Protein AF-U7UFV2-F1 (afdb_monomer_lite)

Secondary structure (DSSP, 8-state):
-PPPP-EE-TT--EESSHHHHHHHHHHHHHHHHHHHHHHHHS-HHHHHHHHGGGT---TTHHHHHHHHHHHHHHH-HHHHHHHHHGGGSS---

pLDDT: mean 77.2, std 14.87, range [37.72, 93.69]

Structure (mmCIF, N/CA/C/O backbone):
data_AF-U7UFV2-F1
#
_entry.id   AF-U7UFV2-F1
#
loop_
_atom_site.group_PDB
_atom_site.id
_atom_site.type_symbol
_atom_site.label_atom_id
_atom_site.label_alt_id
_atom_site.label_comp_id
_atom_site.label_asym_id
_atom_site.label_entity_id
_atom_site.label_seq_id
_atom_site.pdbx_PDB_ins_code
_atom_site.Cartn_x
_atom_site.Cartn_y
_atom_site.Cartn_z
_atom_site.occupancy
_atom_site.B_iso_or_equiv
_atom_site.auth_seq_id
_atom_site.auth_comp_id
_atom_site.auth_asym_id
_atom_site.auth_atom_id
_atom_site.pdbx_PDB_model_num
ATOM 1 N N . MET A 1 1 ? -35.183 6.273 22.342 1.00 45.81 1 MET A N 1
ATOM 2 C CA . MET A 1 1 ? -34.069 6.306 21.367 1.00 45.81 1 MET A CA 1
ATOM 3 C C . MET A 1 1 ? -32.917 5.498 21.941 1.00 45.81 1 MET A C 1
ATOM 5 O O . MET A 1 1 ? -32.563 5.746 23.086 1.00 45.81 1 MET A O 1
ATOM 9 N N . LYS A 1 2 ? -32.376 4.517 21.209 1.00 60.50 2 LYS A N 1
ATOM 10 C CA . LYS A 1 2 ? -31.127 3.850 21.611 1.00 60.50 2 LYS A CA 1
ATOM 11 C C . LYS A 1 2 ? -29.957 4.730 21.160 1.00 60.50 2 LYS A C 1
ATOM 13 O O . LYS A 1 2 ? -29.981 5.210 20.031 1.00 60.50 2 LYS A O 1
ATOM 18 N N . LYS A 1 3 ? -28.976 4.976 22.034 1.00 68.44 3 LYS A N 1
ATOM 19 C CA . LYS A 1 3 ? -27.686 5.538 21.614 1.00 68.44 3 LYS A CA 1
ATOM 20 C C . LYS A 1 3 ? -26.999 4.485 20.742 1.00 68.44 3 LYS A C 1
ATOM 22 O O . LYS A 1 3 ? -26.870 3.348 21.183 1.00 68.44 3 LYS A O 1
ATOM 27 N N . ILE A 1 4 ? -26.630 4.854 19.520 1.00 70.94 4 ILE A N 1
ATOM 28 C CA . ILE A 1 4 ? -25.728 4.055 18.688 1.00 70.94 4 ILE A CA 1
ATOM 29 C C . ILE A 1 4 ? -24.324 4.528 19.053 1.00 70.94 4 ILE A C 1
ATOM 31 O O . ILE A 1 4 ? -24.019 5.712 18.908 1.00 70.94 4 ILE A O 1
ATOM 35 N N . GLU A 1 5 ? -23.512 3.636 19.608 1.00 78.19 5 GLU A N 1
ATOM 36 C CA . GLU A 1 5 ? -22.087 3.893 19.799 1.00 78.19 5 GLU A CA 1
ATOM 37 C C . GLU A 1 5 ? -21.384 3.672 18.457 1.00 78.19 5 GLU A C 1
ATOM 39 O O . GLU A 1 5 ? -21.679 2.711 17.751 1.00 78.19 5 GLU A O 1
ATOM 44 N N . CYS A 1 6 ? -20.516 4.607 18.072 1.00 84.56 6 CYS A N 1
ATOM 45 C CA . CYS A 1 6 ? -19.723 4.514 16.852 1.00 84.56 6 CYS A CA 1
ATOM 46 C C . CYS A 1 6 ? -18.242 4.633 17.202 1.00 84.56 6 CYS A C 1
ATOM 48 O O . CYS A 1 6 ? -17.848 5.441 18.047 1.00 84.56 6 CYS A O 1
ATOM 50 N N . PHE A 1 7 ? -17.431 3.820 16.538 1.00 89.12 7 PHE A N 1
ATOM 51 C CA . PHE A 1 7 ? -15.985 3.798 16.681 1.00 89.12 7 PHE A CA 1
ATOM 52 C C . PHE A 1 7 ? -15.371 4.470 15.463 1.00 89.12 7 PHE A C 1
ATOM 54 O O . PHE A 1 7 ? -15.755 4.188 14.330 1.00 89.12 7 PHE A O 1
ATOM 61 N N . LYS A 1 8 ? -14.445 5.396 15.702 1.00 91.50 8 LYS A N 1
ATOM 62 C CA . LYS A 1 8 ? -13.831 6.219 14.663 1.00 91.50 8 LYS A CA 1
ATOM 63 C C . LYS A 1 8 ? -12.389 5.769 14.445 1.00 91.50 8 LYS A C 1
ATOM 65 O O . LYS A 1 8 ? -11.605 5.792 15.391 1.00 91.50 8 LYS A O 1
ATOM 70 N N . ALA A 1 9 ? -12.057 5.395 13.215 1.00 91.12 9 ALA A N 1
ATOM 71 C CA . ALA A 1 9 ? -10.682 5.190 12.773 1.00 91.12 9 ALA A CA 1
ATOM 72 C C . ALA A 1 9 ? -9.920 6.528 12.686 1.00 91.12 9 ALA A C 1
ATOM 74 O O . ALA A 1 9 ? -10.507 7.613 12.690 1.00 91.12 9 ALA A O 1
ATOM 75 N N . SER A 1 10 ? -8.601 6.459 12.587 1.00 90.31 10 SER A N 1
ATOM 76 C CA . SER A 1 10 ? -7.655 7.572 12.499 1.00 90.31 10 SER A CA 1
ATOM 77 C C . SER A 1 10 ? -7.932 8.515 11.325 1.00 90.31 10 SER A C 1
ATOM 79 O O . SER A 1 10 ? -7.798 9.728 11.476 1.00 90.31 10 SER A O 1
ATOM 81 N N . ASP A 1 11 ? -8.390 7.985 10.187 1.00 90.94 11 ASP A N 1
ATOM 82 C CA . ASP A 1 11 ? -8.826 8.774 9.021 1.00 90.94 11 ASP A CA 1
ATOM 83 C C . ASP A 1 11 ? -10.251 9.329 9.137 1.00 90.94 11 ASP A C 1
ATOM 85 O O . ASP A 1 11 ? -10.698 10.123 8.312 1.00 90.94 11 ASP A O 1
ATOM 89 N N . GLY A 1 12 ? -10.963 8.943 10.189 1.00 91.31 12 GLY A N 1
ATOM 90 C CA . GLY A 1 12 ? -12.316 9.373 10.471 1.00 91.31 12 GLY A CA 1
ATOM 91 C C . GLY A 1 12 ? -13.427 8.483 9.938 1.00 91.31 12 GLY A C 1
ATOM 92 O O . GLY A 1 12 ? -14.591 8.829 10.150 1.00 91.31 12 GLY A O 1
ATOM 93 N N . THR A 1 13 ? -13.098 7.337 9.343 1.00 92.19 13 THR A N 1
ATOM 94 C CA . THR A 1 13 ? -14.073 6.293 9.000 1.00 92.19 13 THR A CA 1
ATOM 95 C C . THR A 1 13 ? -14.782 5.791 10.261 1.00 92.19 13 THR A C 1
ATOM 97 O O . THR A 1 13 ? -14.151 5.607 11.304 1.00 92.19 13 THR A O 1
ATOM 100 N N . LEU A 1 14 ? -16.103 5.601 10.188 1.00 93.69 14 LEU A N 1
ATOM 101 C CA . LEU A 1 14 ? -16.940 5.203 11.324 1.00 93.69 14 LEU A CA 1
ATOM 102 C C . LEU A 1 14 ? -17.396 3.747 11.205 1.00 93.69 14 LEU A C 1
ATOM 104 O O . LEU A 1 14 ? -17.813 3.310 10.135 1.00 93.69 14 LEU A O 1
ATOM 108 N N . PHE A 1 15 ? -17.384 3.038 12.332 1.00 92.69 15 PHE A N 1
ATOM 109 C CA . PHE A 1 15 ? -17.766 1.634 12.458 1.00 92.69 15 PHE A CA 1
ATOM 110 C C . PHE A 1 15 ? -18.743 1.436 13.618 1.00 92.69 15 PHE A C 1
ATOM 112 O O . PHE A 1 15 ? -18.682 2.141 14.626 1.00 92.69 15 PHE A O 1
ATOM 119 N N . GLU A 1 16 ? -19.631 0.450 13.496 1.00 92.44 16 GLU A N 1
ATOM 120 C CA . GLU A 1 16 ? -20.579 0.084 14.559 1.00 92.44 16 GLU A CA 1
ATOM 121 C C . GLU A 1 16 ? -19.939 -0.798 15.643 1.00 92.44 16 GLU A C 1
ATOM 123 O O . GLU A 1 16 ? -20.438 -0.860 16.765 1.00 92.44 16 GLU A O 1
ATOM 128 N N . ARG A 1 17 ? -18.824 -1.469 15.325 1.00 89.88 17 ARG A N 1
ATOM 129 C CA . ARG A 1 17 ? -18.079 -2.336 16.246 1.00 89.88 17 ARG A CA 1
ATOM 130 C C . ARG A 1 17 ? -16.631 -1.887 16.367 1.00 89.88 17 ARG A C 1
ATOM 132 O O . ARG A 1 17 ? -16.019 -1.473 15.381 1.00 89.88 17 ARG A O 1
ATOM 139 N N . PHE A 1 18 ? -16.081 -2.002 17.571 1.00 89.00 18 PHE A N 1
ATOM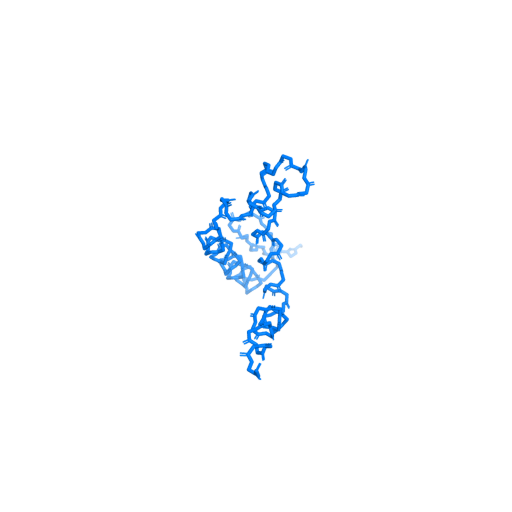 140 C CA . PHE A 1 18 ? -14.689 -1.654 17.838 1.00 89.00 18 PHE A CA 1
ATOM 141 C C . PHE A 1 18 ? -13.733 -2.575 17.075 1.00 89.00 18 PHE A C 1
ATOM 143 O O . PHE A 1 18 ? -12.754 -2.108 16.501 1.00 89.00 18 PHE A O 1
ATOM 150 N N . GLU A 1 19 ? -14.054 -3.867 17.009 1.00 90.00 19 GLU A N 1
ATOM 151 C CA . GLU A 1 19 ? -13.243 -4.877 16.330 1.00 90.00 19 GLU A CA 1
ATOM 152 C C . GLU A 1 19 ? -13.110 -4.589 14.828 1.00 90.00 19 GLU A C 1
ATOM 154 O O . GLU A 1 19 ? -12.054 -4.826 14.244 1.00 90.00 19 GLU A O 1
ATOM 159 N N . ASP A 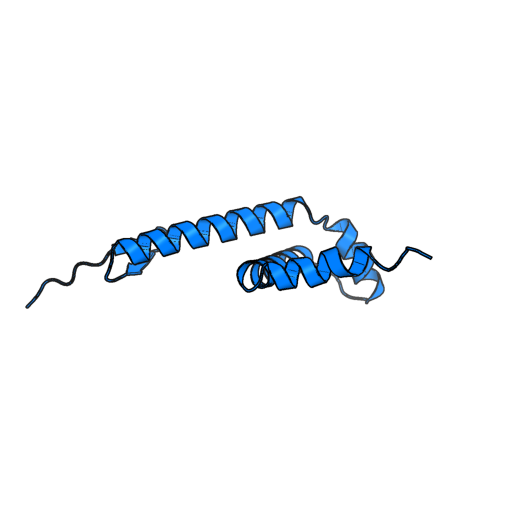1 20 ? -14.152 -4.023 14.208 1.00 89.31 20 ASP A N 1
ATOM 160 C CA . ASP A 1 20 ? -14.115 -3.630 12.796 1.00 89.31 20 ASP A CA 1
ATOM 161 C C . ASP A 1 20 ? -13.201 -2.417 12.582 1.00 89.31 20 ASP A C 1
ATOM 163 O O . ASP A 1 20 ? -12.388 -2.420 11.657 1.00 89.31 20 ASP A O 1
ATOM 167 N N . ALA A 1 21 ? -13.280 -1.414 13.465 1.00 89.94 21 ALA A N 1
ATOM 168 C CA . ALA A 1 21 ? -12.385 -0.258 13.430 1.00 89.94 21 ALA A CA 1
ATOM 169 C C . ALA A 1 21 ? -10.920 -0.671 13.655 1.00 89.94 21 ALA A C 1
ATOM 171 O O . ALA A 1 21 ? -10.030 -0.198 12.951 1.00 89.94 21 ALA A O 1
ATOM 172 N N . GLN A 1 22 ? -10.666 -1.589 14.592 1.00 89.94 22 GLN A N 1
ATOM 173 C CA . GLN A 1 22 ? -9.326 -2.113 14.847 1.00 89.94 22 GLN A CA 1
ATOM 174 C C . GLN A 1 22 ? -8.790 -2.910 13.648 1.00 89.94 22 GLN A C 1
ATOM 176 O O . GLN A 1 22 ? -7.667 -2.672 13.207 1.00 89.94 22 GLN A O 1
ATOM 181 N N . SER A 1 23 ? -9.590 -3.818 13.079 1.00 87.75 23 SER A N 1
ATOM 182 C CA . SER A 1 23 ? -9.181 -4.600 11.904 1.00 87.75 23 SER A CA 1
ATOM 183 C C . SER A 1 23 ? -8.904 -3.710 10.689 1.00 87.75 23 SER A C 1
ATOM 185 O O . SER A 1 23 ? -7.997 -3.993 9.904 1.00 87.75 23 SER A O 1
ATOM 187 N N . TYR A 1 24 ? -9.660 -2.621 10.533 1.00 89.31 24 TYR A N 1
ATOM 188 C CA . TYR A 1 24 ? -9.428 -1.626 9.492 1.00 89.31 24 TYR A CA 1
ATOM 189 C C . TYR A 1 24 ? -8.066 -0.929 9.642 1.00 89.31 24 TYR A C 1
ATOM 191 O O . TYR A 1 24 ? -7.313 -0.857 8.671 1.00 89.31 24 TYR A O 1
ATOM 199 N N . GLU A 1 25 ? -7.715 -0.482 10.850 1.00 90.62 25 GLU A N 1
ATOM 200 C CA . GLU A 1 25 ? -6.408 0.134 11.135 1.00 90.62 25 GLU A CA 1
ATOM 201 C C . GLU A 1 25 ? -5.242 -0.822 10.873 1.00 90.62 25 GLU A C 1
ATOM 203 O O . GLU A 1 25 ? -4.243 -0.449 10.259 1.00 90.62 25 GLU A O 1
ATOM 208 N N . GLU A 1 26 ? -5.375 -2.079 11.297 1.00 86.50 26 GLU A N 1
ATOM 209 C CA . GLU A 1 26 ? -4.351 -3.100 11.071 1.00 86.50 26 GLU A CA 1
ATOM 210 C C . GLU A 1 26 ? -4.128 -3.353 9.575 1.00 86.50 26 GLU A C 1
ATOM 212 O O . GLU A 1 26 ? -2.982 -3.408 9.122 1.00 86.50 26 GLU A O 1
ATOM 217 N N . LYS A 1 27 ? -5.207 -3.438 8.785 1.00 86.00 27 LYS A N 1
ATOM 218 C CA . LYS A 1 27 ? -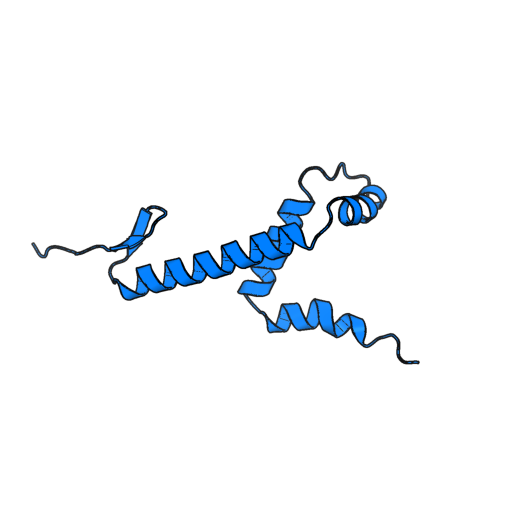5.120 -3.578 7.323 1.00 86.00 27 LYS A CA 1
ATOM 219 C C . LYS A 1 27 ? -4.462 -2.368 6.672 1.00 86.00 27 LYS A C 1
ATOM 221 O O . LYS A 1 27 ? -3.561 -2.548 5.857 1.00 86.00 27 LYS A O 1
ATOM 226 N N . ARG A 1 28 ? -4.868 -1.155 7.057 1.00 89.62 28 ARG A N 1
ATOM 227 C CA . ARG A 1 28 ? -4.272 0.081 6.536 1.00 89.62 28 ARG A CA 1
ATOM 228 C C . ARG A 1 28 ? -2.786 0.169 6.837 1.00 89.62 28 ARG A C 1
ATOM 230 O O . ARG A 1 28 ? -2.015 0.515 5.953 1.00 89.62 28 ARG A O 1
ATOM 237 N N . LYS A 1 29 ? -2.368 -0.208 8.045 1.00 88.25 29 LYS A N 1
ATOM 238 C CA . LYS A 1 29 ? -0.950 -0.236 8.404 1.00 88.25 29 LYS A CA 1
ATOM 239 C C . LYS A 1 29 ? -0.151 -1.184 7.507 1.00 88.25 29 LYS A C 1
ATOM 241 O O . LYS A 1 29 ? 0.915 -0.809 7.037 1.00 88.25 29 LYS A O 1
ATOM 246 N N . ILE A 1 30 ? -0.665 -2.389 7.255 1.00 86.88 30 ILE A N 1
ATOM 247 C CA . ILE A 1 30 ? -0.012 -3.360 6.361 1.00 86.88 30 ILE A CA 1
ATOM 248 C C . ILE A 1 30 ? 0.090 -2.805 4.933 1.00 86.88 30 ILE A C 1
ATOM 250 O O . ILE A 1 30 ? 1.132 -2.940 4.295 1.00 86.88 30 ILE A O 1
ATOM 254 N N . GLU A 1 31 ? -0.975 -2.177 4.436 1.00 89.12 31 GLU A N 1
ATOM 255 C CA . GLU A 1 31 ? -1.004 -1.543 3.116 1.00 89.12 31 GLU A CA 1
ATOM 256 C C . GLU A 1 31 ? 0.002 -0.386 3.008 1.00 89.12 31 GLU A C 1
ATOM 258 O O . GLU A 1 31 ? 0.765 -0.324 2.041 1.00 89.12 31 GLU A O 1
ATOM 263 N N . ASP A 1 32 ? 0.062 0.484 4.016 1.00 90.62 32 ASP A N 1
ATOM 264 C CA . ASP A 1 32 ? 0.994 1.612 4.075 1.00 90.62 32 ASP A CA 1
ATOM 265 C C . ASP A 1 32 ? 2.456 1.129 4.162 1.00 90.62 32 ASP A C 1
ATOM 267 O O . ASP A 1 32 ? 3.312 1.603 3.406 1.00 90.62 32 ASP A O 1
ATOM 271 N N . ASP A 1 33 ? 2.742 0.130 5.006 1.00 90.31 33 ASP A N 1
ATOM 272 C CA . ASP A 1 33 ? 4.070 -0.489 5.130 1.00 90.31 33 ASP A CA 1
ATOM 273 C C . ASP A 1 33 ? 4.508 -1.145 3.804 1.00 90.31 33 ASP A C 1
ATOM 275 O O . ASP A 1 33 ? 5.670 -1.035 3.385 1.00 90.31 33 ASP A O 1
ATOM 279 N N . LEU A 1 34 ? 3.575 -1.799 3.102 1.00 89.00 34 LEU A N 1
ATOM 280 C CA . LEU A 1 34 ? 3.828 -2.418 1.803 1.00 89.00 34 LEU A CA 1
ATOM 281 C C . LEU A 1 34 ? 4.115 -1.371 0.725 1.00 89.00 34 LEU A C 1
ATOM 283 O O . LEU A 1 34 ? 5.121 -1.490 0.019 1.00 89.00 34 LEU A O 1
ATOM 287 N N . ARG A 1 35 ? 3.281 -0.328 0.613 1.00 91.19 35 ARG A N 1
ATOM 288 C CA . ARG A 1 35 ? 3.512 0.790 -0.313 1.00 91.19 35 ARG A CA 1
ATOM 289 C C . ARG A 1 35 ? 4.868 1.437 -0.057 1.00 91.19 35 ARG A C 1
ATOM 291 O O . ARG A 1 35 ? 5.624 1.662 -1.000 1.00 91.19 35 ARG A O 1
ATOM 298 N N . MET A 1 36 ? 5.211 1.694 1.206 1.00 92.75 36 MET A N 1
ATOM 299 C CA . MET A 1 36 ? 6.502 2.272 1.580 1.00 92.75 36 MET A CA 1
ATOM 300 C C . MET A 1 36 ? 7.666 1.371 1.150 1.00 92.75 36 MET A C 1
ATOM 302 O O . MET A 1 36 ? 8.624 1.851 0.539 1.00 92.75 36 MET A O 1
ATOM 306 N N . THR A 1 37 ? 7.562 0.067 1.407 1.00 90.94 37 THR A N 1
ATOM 307 C CA . THR A 1 37 ? 8.569 -0.923 1.000 1.00 90.94 37 THR A CA 1
ATOM 308 C C . THR A 1 37 ? 8.745 -0.940 -0.518 1.00 90.94 37 THR A C 1
ATOM 310 O O . THR A 1 37 ? 9.862 -0.775 -1.009 1.00 90.94 37 THR A O 1
ATOM 313 N N . LEU A 1 38 ? 7.652 -1.054 -1.277 1.00 90.62 38 LEU A N 1
ATOM 314 C CA . LEU A 1 38 ? 7.675 -1.043 -2.742 1.00 90.62 38 LEU A CA 1
ATOM 315 C C . LEU A 1 38 ? 8.269 0.257 -3.295 1.00 90.62 38 LEU A C 1
ATOM 317 O O . LEU A 1 38 ? 9.112 0.221 -4.192 1.00 90.62 38 LEU A O 1
ATOM 321 N N . ASN A 1 39 ? 7.893 1.402 -2.724 1.00 89.69 39 ASN A N 1
ATOM 322 C CA . ASN A 1 39 ? 8.403 2.706 -3.131 1.00 89.69 39 ASN A CA 1
ATOM 323 C C . ASN A 1 39 ? 9.923 2.825 -2.922 1.00 89.69 39 ASN A C 1
ATOM 325 O O . ASN A 1 39 ? 10.617 3.434 -3.736 1.00 89.69 39 ASN A O 1
ATOM 329 N N . VAL A 1 40 ? 10.469 2.227 -1.862 1.00 90.25 40 VAL A N 1
ATOM 330 C CA . VAL A 1 40 ? 11.922 2.185 -1.631 1.00 90.25 40 VAL A CA 1
ATOM 331 C C . VAL A 1 40 ? 12.612 1.184 -2.563 1.00 90.25 40 VAL A C 1
ATOM 333 O O . VAL A 1 40 ? 13.683 1.478 -3.098 1.00 90.25 40 VAL A O 1
ATOM 336 N N . SER A 1 41 ? 12.019 0.008 -2.777 1.00 88.25 41 SER A N 1
ATOM 337 C CA . SER A 1 41 ? 12.611 -1.062 -3.589 1.00 88.25 41 SER A CA 1
ATOM 338 C C . SER A 1 41 ? 12.630 -0.750 -5.088 1.00 88.25 41 SER A C 1
ATOM 340 O O . SER A 1 41 ? 13.561 -1.149 -5.791 1.00 88.25 41 SER A O 1
ATOM 342 N N . ILE A 1 42 ? 11.628 -0.030 -5.593 1.00 85.69 42 ILE A N 1
ATOM 343 C CA . ILE A 1 42 ? 11.498 0.286 -7.015 1.00 85.69 42 ILE A CA 1
ATOM 344 C C . ILE A 1 42 ? 12.250 1.578 -7.323 1.00 85.69 42 ILE A C 1
ATOM 346 O O . ILE A 1 42 ? 11.920 2.660 -6.843 1.00 85.69 42 ILE A O 1
ATOM 350 N N . LYS A 1 43 ? 13.271 1.491 -8.175 1.00 84.44 43 LYS A N 1
ATOM 351 C CA . LYS A 1 43 ? 14.022 2.671 -8.617 1.00 84.44 43 LYS A CA 1
ATOM 352 C C . LYS A 1 43 ? 13.319 3.332 -9.795 1.00 84.44 43 LYS A C 1
ATOM 354 O O . LYS A 1 43 ? 13.100 2.709 -10.831 1.00 84.44 43 LYS A O 1
ATOM 359 N N . GLU A 1 44 ? 13.047 4.627 -9.672 1.00 81.75 44 GLU A N 1
ATOM 360 C CA . GLU A 1 44 ? 12.419 5.422 -10.734 1.00 81.75 44 GLU A CA 1
ATOM 361 C C . GLU A 1 44 ? 13.222 5.382 -12.046 1.00 81.75 44 GLU A C 1
ATOM 363 O O . GLU A 1 44 ? 12.655 5.302 -13.133 1.00 81.75 44 GLU A O 1
ATOM 368 N N . SER A 1 45 ? 14.555 5.364 -11.954 1.00 80.50 45 SER A N 1
ATOM 369 C CA . SER A 1 45 ? 15.450 5.252 -13.111 1.00 80.50 45 SER A CA 1
ATOM 370 C C . SER A 1 45 ? 15.278 3.938 -13.881 1.00 80.50 45 SER A C 1
ATOM 372 O O . SER A 1 45 ? 15.359 3.930 -15.112 1.00 80.50 45 SER A O 1
ATOM 374 N N . SER A 1 46 ? 14.992 2.835 -13.182 1.00 77.94 46 SER A N 1
ATOM 375 C CA . SER A 1 46 ? 14.706 1.540 -13.804 1.00 77.94 46 SER A CA 1
ATOM 376 C C . SER A 1 46 ? 13.403 1.593 -14.604 1.00 77.94 46 SER A C 1
ATOM 378 O O . SER A 1 46 ? 13.372 1.137 -15.745 1.00 77.94 46 SER A O 1
ATOM 380 N N . LEU A 1 47 ? 12.363 2.234 -14.063 1.00 77.38 47 LEU A N 1
ATOM 381 C CA . LEU A 1 47 ? 11.090 2.427 -14.762 1.00 77.38 47 LEU A CA 1
ATOM 382 C C . LEU A 1 47 ? 11.232 3.369 -15.961 1.00 77.38 47 LEU A C 1
ATOM 384 O O . LEU A 1 47 ? 10.796 3.033 -17.058 1.00 77.38 47 LEU A O 1
ATOM 388 N N . LYS A 1 48 ? 11.923 4.503 -15.799 1.00 73.44 48 LYS A N 1
ATOM 389 C CA . LYS A 1 48 ? 12.211 5.450 -16.891 1.00 73.44 48 LYS A CA 1
ATOM 390 C C . LYS A 1 48 ? 12.954 4.792 -18.052 1.00 73.44 48 LYS A C 1
ATOM 392 O O . LYS A 1 48 ? 12.700 5.129 -19.203 1.00 73.44 48 LYS A O 1
ATOM 397 N N . THR A 1 49 ? 13.823 3.819 -17.787 1.00 71.81 49 THR A N 1
ATOM 398 C CA . THR A 1 49 ? 14.535 3.074 -18.843 1.00 71.81 49 THR A CA 1
ATOM 399 C C . THR A 1 49 ? 13.596 2.170 -19.652 1.00 71.81 49 THR A C 1
ATOM 401 O O . THR A 1 49 ? 13.789 1.992 -20.852 1.00 71.81 49 THR A O 1
ATOM 404 N N . ILE A 1 50 ? 12.562 1.616 -19.016 1.00 70.56 50 ILE A N 1
ATOM 405 C CA . ILE A 1 50 ? 11.545 0.787 -19.676 1.00 70.56 50 ILE A CA 1
ATOM 406 C C . ILE A 1 50 ? 10.542 1.676 -20.428 1.00 70.56 50 ILE A C 1
ATOM 408 O O . ILE A 1 50 ? 10.225 1.402 -21.581 1.00 70.56 50 ILE A O 1
ATOM 412 N N . ILE A 1 51 ? 10.100 2.772 -19.809 1.00 69.94 51 ILE A N 1
ATOM 413 C CA . ILE A 1 51 ? 9.057 3.674 -20.325 1.00 69.94 51 ILE A CA 1
ATOM 414 C C . ILE A 1 51 ? 9.582 4.626 -21.409 1.00 69.94 51 ILE A C 1
ATOM 416 O O . ILE A 1 51 ? 8.867 4.972 -22.343 1.00 69.94 51 ILE A O 1
ATOM 420 N N . SER A 1 52 ? 10.852 5.034 -21.354 1.00 64.75 52 SER A N 1
ATOM 421 C CA . SER A 1 52 ? 11.437 5.866 -22.421 1.00 64.75 52 SER A CA 1
ATOM 422 C C . SER A 1 52 ? 11.503 5.132 -23.764 1.00 64.75 52 SER A C 1
ATOM 424 O O . SER A 1 52 ? 11.449 5.775 -24.810 1.00 64.75 52 SER A O 1
ATOM 426 N N . LYS A 1 53 ? 11.522 3.789 -23.759 1.00 62.69 53 LYS A N 1
ATOM 427 C CA . LYS A 1 53 ? 11.371 2.973 -24.975 1.00 62.69 53 LYS A CA 1
ATOM 428 C C . LYS A 1 53 ? 9.958 3.029 -25.569 1.00 62.69 53 LYS A C 1
ATOM 430 O O . LYS A 1 53 ? 9.794 2.667 -26.729 1.00 62.69 53 LYS A O 1
ATOM 435 N N . SER A 1 54 ? 8.956 3.481 -24.812 1.00 61.09 54 SER A N 1
ATOM 436 C CA . SER A 1 54 ? 7.554 3.584 -25.235 1.00 61.09 54 SER A CA 1
ATOM 437 C C . SER A 1 54 ? 7.069 5.027 -25.462 1.00 61.09 54 SER A C 1
ATOM 439 O O . SER A 1 54 ? 5.866 5.250 -25.547 1.00 61.09 54 SER A O 1
ATOM 441 N N . TYR A 1 55 ? 7.979 6.002 -25.622 1.00 55.88 55 TYR A N 1
ATOM 442 C CA . TYR A 1 55 ? 7.684 7.411 -25.964 1.00 55.88 55 TYR A CA 1
ATOM 443 C C .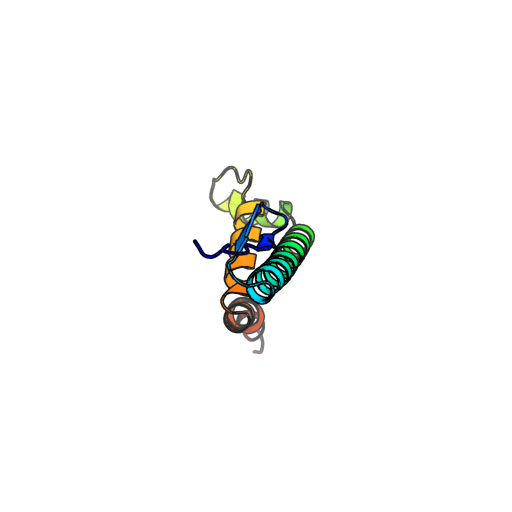 TYR A 1 55 ? 6.785 8.185 -24.975 1.00 55.88 55 TYR A C 1
ATOM 445 O O . TYR A 1 55 ? 6.303 9.268 -25.304 1.00 55.88 55 TYR A O 1
ATOM 453 N N . TYR A 1 56 ? 6.595 7.695 -23.748 1.00 58.81 56 TYR A N 1
ATOM 454 C CA . TYR A 1 56 ? 5.857 8.414 -22.704 1.00 58.81 56 TYR A CA 1
ATOM 455 C C . TYR A 1 56 ? 6.801 9.204 -21.788 1.00 58.81 56 TYR A C 1
ATOM 457 O O . TYR A 1 56 ? 7.803 8.676 -21.299 1.00 58.81 56 TYR A O 1
ATOM 465 N N . SER A 1 57 ? 6.463 10.466 -21.499 1.00 58.56 57 SER A N 1
ATOM 466 C CA . SER A 1 57 ? 7.082 11.219 -20.403 1.00 58.56 57 SER A CA 1
ATOM 467 C C . SER A 1 57 ? 6.602 10.610 -19.085 1.00 58.56 57 SER A C 1
ATOM 469 O O . SER A 1 57 ? 5.519 10.928 -18.601 1.00 58.56 57 SER A O 1
ATOM 471 N N . GLY A 1 58 ? 7.369 9.659 -18.551 1.00 58.84 58 GLY A N 1
ATOM 472 C CA . GLY A 1 58 ? 7.029 8.879 -17.356 1.00 58.84 58 GLY A CA 1
ATOM 473 C C . GLY A 1 58 ? 7.099 9.663 -16.043 1.00 58.84 58 GLY A C 1
ATOM 474 O O . GLY A 1 58 ? 7.702 9.179 -15.086 1.00 58.84 58 GLY A O 1
ATOM 475 N N . GLU A 1 59 ? 6.527 10.864 -15.989 1.00 63.38 59 GLU A N 1
ATOM 476 C CA . GLU A 1 59 ? 6.248 11.537 -14.721 1.00 63.38 59 GLU A CA 1
ATOM 477 C C . GLU A 1 59 ? 5.186 10.715 -13.969 1.00 63.38 59 GLU A C 1
ATOM 479 O O . GLU A 1 59 ? 4.210 10.255 -14.558 1.00 63.38 59 GLU A O 1
ATOM 484 N N . ASN A 1 60 ? 5.423 10.444 -12.683 1.00 72.00 60 ASN A N 1
ATOM 485 C CA . ASN A 1 60 ? 4.556 9.662 -11.781 1.00 72.00 60 ASN A CA 1
ATOM 486 C C . ASN A 1 60 ? 4.363 8.170 -12.115 1.00 72.00 60 ASN A C 1
ATOM 488 O O . ASN A 1 60 ? 3.594 7.480 -11.449 1.00 72.00 60 ASN A O 1
ATOM 492 N N . ALA A 1 61 ? 5.092 7.616 -13.089 1.00 78.88 61 ALA A N 1
ATOM 493 C CA . ALA A 1 61 ? 4.979 6.192 -13.419 1.00 78.88 61 ALA A CA 1
ATOM 494 C C . ALA A 1 61 ? 5.400 5.265 -12.268 1.00 78.88 61 ALA A C 1
ATOM 496 O O . ALA A 1 61 ? 4.942 4.128 -12.182 1.00 78.88 61 ALA A O 1
ATOM 497 N N . LYS A 1 62 ? 6.274 5.754 -11.383 1.00 85.69 62 LYS A N 1
ATOM 498 C CA . LYS A 1 62 ? 6.677 5.029 -10.182 1.00 85.69 62 LYS A CA 1
ATOM 499 C C . LYS A 1 62 ? 5.519 4.855 -9.209 1.00 85.69 62 LYS A C 1
ATOM 501 O O . LYS A 1 62 ? 5.291 3.732 -8.776 1.00 85.69 62 LYS A O 1
ATOM 506 N N . ASP A 1 63 ? 4.802 5.929 -8.911 1.00 85.12 63 ASP A N 1
ATOM 507 C CA . ASP A 1 63 ? 3.709 5.902 -7.940 1.00 85.12 63 ASP A CA 1
ATOM 508 C C . ASP A 1 63 ? 2.587 4.985 -8.433 1.00 85.12 63 ASP A C 1
ATOM 510 O O . ASP A 1 63 ? 2.179 4.073 -7.722 1.00 85.12 63 ASP A O 1
ATOM 514 N N . LEU A 1 64 ? 2.214 5.110 -9.714 1.00 84.62 64 LEU A N 1
ATOM 515 C CA . LEU A 1 64 ? 1.235 4.222 -10.352 1.00 84.62 64 LEU A CA 1
ATOM 516 C C . LEU A 1 64 ? 1.651 2.744 -10.296 1.00 84.62 64 LEU A C 1
ATOM 518 O O . LEU A 1 64 ? 0.813 1.863 -10.112 1.00 84.62 64 LEU A O 1
ATOM 522 N N . PHE A 1 65 ? 2.943 2.456 -10.462 1.00 86.38 65 PHE A N 1
ATOM 523 C CA . PHE A 1 65 ? 3.453 1.088 -10.409 1.00 86.38 65 PHE A CA 1
ATOM 524 C C . PHE A 1 65 ? 3.482 0.532 -8.978 1.00 86.38 65 PHE A C 1
ATOM 526 O O . PHE A 1 65 ? 3.174 -0.641 -8.771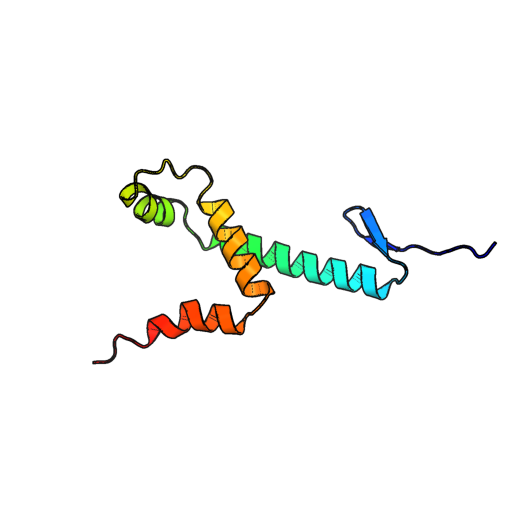 1.00 86.38 65 PHE A O 1
ATOM 533 N N . VAL A 1 66 ? 3.822 1.367 -7.993 1.00 89.56 66 VAL A N 1
ATOM 534 C CA . VAL A 1 66 ? 3.767 1.012 -6.569 1.00 89.56 66 VAL A CA 1
ATOM 535 C C . VAL A 1 66 ? 2.332 0.705 -6.149 1.00 89.56 66 VAL A C 1
ATOM 537 O O . VAL A 1 66 ? 2.109 -0.344 -5.547 1.00 89.56 66 VAL A O 1
ATOM 540 N N . ASP A 1 67 ? 1.371 1.560 -6.506 1.00 88.69 67 ASP A N 1
ATOM 541 C CA . ASP A 1 67 ? -0.042 1.348 -6.182 1.00 88.69 67 ASP A CA 1
ATOM 542 C C . ASP A 1 67 ? -0.579 0.065 -6.818 1.00 88.69 67 ASP A C 1
ATOM 544 O O . ASP A 1 67 ? -1.180 -0.758 -6.129 1.00 88.69 67 ASP A O 1
ATOM 548 N N . TYR A 1 68 ? -0.280 -0.168 -8.100 1.00 86.06 68 TYR A N 1
ATOM 549 C CA . TYR A 1 68 ? -0.680 -1.396 -8.786 1.00 86.06 68 TYR A CA 1
ATOM 550 C C . TYR A 1 68 ? -0.138 -2.656 -8.096 1.00 86.06 68 TYR A C 1
ATOM 552 O O . TYR A 1 68 ? -0.883 -3.605 -7.853 1.00 86.06 68 TYR A O 1
ATOM 560 N N . LEU A 1 69 ? 1.155 -2.681 -7.755 1.00 86.44 69 LEU A N 1
ATOM 561 C CA . LEU A 1 69 ? 1.749 -3.841 -7.090 1.00 86.44 69 LEU A CA 1
ATOM 562 C C . LEU A 1 69 ? 1.206 -4.041 -5.676 1.00 86.44 69 LEU A C 1
ATOM 564 O O . LEU A 1 69 ? 0.940 -5.182 -5.301 1.00 86.44 69 LEU A O 1
ATOM 568 N N . ALA A 1 70 ? 1.006 -2.963 -4.915 1.00 88.81 70 ALA A N 1
ATOM 569 C CA . ALA A 1 70 ? 0.404 -3.041 -3.590 1.00 88.81 70 ALA A CA 1
ATOM 570 C C . ALA A 1 70 ? -1.009 -3.639 -3.667 1.00 88.81 70 ALA A C 1
ATOM 572 O O . ALA A 1 70 ? -1.314 -4.575 -2.929 1.00 88.81 70 ALA A O 1
ATOM 573 N N . GLU A 1 71 ? -1.844 -3.178 -4.605 1.00 86.62 71 GLU A N 1
ATOM 574 C CA . GLU A 1 71 ? -3.189 -3.723 -4.812 1.00 86.62 71 GLU A CA 1
ATOM 575 C C . GLU A 1 71 ? -3.175 -5.212 -5.174 1.00 86.62 71 GLU A C 1
ATOM 577 O O . GLU A 1 71 ? -3.954 -5.988 -4.613 1.00 86.62 71 GLU A O 1
ATOM 582 N N . VAL A 1 72 ? -2.293 -5.629 -6.088 1.00 83.88 72 VAL A N 1
ATOM 583 C CA . VAL A 1 72 ? -2.169 -7.040 -6.491 1.00 83.88 72 VAL A CA 1
ATOM 584 C C . VAL A 1 72 ? -1.743 -7.903 -5.303 1.00 83.88 72 VAL A C 1
ATOM 586 O O . VAL A 1 72 ? -2.381 -8.914 -5.023 1.00 83.88 72 VAL A O 1
ATOM 589 N N . MET A 1 73 ? -0.715 -7.480 -4.566 1.00 83.81 73 MET A N 1
ATOM 590 C CA . MET A 1 73 ? -0.181 -8.210 -3.411 1.00 83.81 73 MET A CA 1
ATOM 591 C C . MET A 1 73 ? -1.181 -8.336 -2.261 1.00 83.81 73 MET A C 1
ATOM 593 O O . MET A 1 73 ? -1.219 -9.373 -1.599 1.00 83.81 73 MET A O 1
ATOM 597 N N . LEU A 1 74 ? -1.981 -7.295 -2.016 1.00 82.06 74 LEU A N 1
ATOM 598 C CA . LEU A 1 74 ? -2.995 -7.291 -0.959 1.00 82.06 74 LEU A CA 1
ATOM 599 C C . LEU A 1 74 ? -4.229 -8.117 -1.325 1.00 82.06 74 LEU A C 1
ATOM 601 O O . LEU A 1 74 ? -4.864 -8.678 -0.432 1.00 82.06 74 LEU A O 1
ATOM 605 N N . ARG A 1 75 ? -4.583 -8.202 -2.616 1.00 81.62 75 ARG A N 1
ATOM 606 C CA . ARG A 1 75 ? -5.683 -9.061 -3.081 1.00 81.62 75 ARG A CA 1
ATOM 607 C C . ARG A 1 75 ? -5.288 -10.528 -3.118 1.00 81.62 75 ARG A C 1
ATOM 609 O O . ARG A 1 75 ? -6.100 -11.368 -2.739 1.00 81.62 75 ARG A O 1
ATOM 616 N N . ASP A 1 76 ? -4.083 -10.827 -3.592 1.00 76.69 76 ASP A N 1
ATOM 617 C CA . ASP A 1 76 ? -3.626 -12.197 -3.779 1.00 76.69 76 ASP A CA 1
ATOM 618 C C . ASP A 1 76 ? -2.092 -12.289 -3.720 1.00 76.69 76 ASP A C 1
ATOM 620 O O . ASP A 1 76 ? -1.369 -12.076 -4.698 1.00 76.69 76 ASP A O 1
ATOM 624 N N . ILE A 1 77 ? -1.588 -12.639 -2.535 1.00 68.00 77 ILE A N 1
ATOM 625 C CA . ILE A 1 77 ? -0.154 -12.837 -2.310 1.00 68.00 77 ILE A CA 1
ATOM 626 C C . ILE A 1 77 ? 0.400 -14.029 -3.104 1.00 68.00 77 ILE A C 1
ATOM 628 O O . ILE A 1 77 ? 1.586 -14.036 -3.436 1.00 68.00 77 ILE A O 1
ATOM 632 N N . GLU A 1 78 ? -0.434 -15.021 -3.430 1.00 61.16 78 GLU A N 1
ATOM 633 C CA . GLU A 1 78 ? -0.034 -16.168 -4.246 1.00 61.16 78 GLU A CA 1
ATOM 634 C C . GLU A 1 78 ? 0.022 -15.781 -5.729 1.00 61.16 78 GLU A C 1
ATOM 636 O O . GLU A 1 78 ? 0.988 -16.139 -6.396 1.00 61.16 78 GLU A O 1
ATOM 641 N N . ALA A 1 79 ? -0.897 -14.946 -6.227 1.00 62.97 79 ALA A N 1
ATOM 642 C CA . ALA A 1 79 ? -0.785 -14.363 -7.568 1.00 62.97 79 ALA A CA 1
ATOM 643 C C . ALA A 1 79 ? 0.441 -13.448 -7.705 1.00 62.97 79 ALA A C 1
ATOM 645 O O . ALA A 1 79 ? 1.112 -13.466 -8.736 1.00 62.97 79 ALA A O 1
ATOM 646 N N . PHE A 1 80 ? 0.796 -12.676 -6.669 1.00 64.00 80 PHE A N 1
ATOM 647 C CA . PHE A 1 80 ? 2.054 -11.923 -6.682 1.00 64.00 80 PHE A CA 1
ATOM 648 C C . PHE A 1 80 ? 3.274 -12.848 -6.778 1.00 64.00 80 PHE A C 1
ATOM 650 O O . PHE A 1 80 ? 4.176 -12.605 -7.585 1.00 64.00 80 PHE A O 1
ATOM 657 N N . LYS A 1 81 ? 3.308 -13.920 -5.974 1.00 61.69 81 LYS A N 1
ATOM 658 C CA . LYS A 1 81 ? 4.373 -14.927 -6.062 1.00 61.69 81 LYS A CA 1
ATOM 659 C C . LYS A 1 81 ? 4.400 -15.584 -7.437 1.00 61.69 81 LYS A C 1
ATOM 661 O O . LYS A 1 81 ? 5.485 -15.802 -7.950 1.00 61.69 81 LYS A O 1
ATOM 666 N N . ASP A 1 82 ? 3.264 -15.861 -8.062 1.00 61.28 82 ASP A N 1
ATOM 667 C CA . ASP A 1 82 ? 3.221 -16.452 -9.402 1.00 61.28 82 ASP A CA 1
ATOM 668 C C . ASP A 1 82 ? 3.832 -15.511 -10.458 1.00 61.28 82 ASP A C 1
ATOM 670 O O . ASP A 1 82 ? 4.731 -15.903 -11.202 1.00 61.28 82 ASP A O 1
ATOM 674 N N . VAL A 1 83 ? 3.470 -14.222 -10.433 1.00 61.62 83 VAL A N 1
ATOM 675 C CA . VAL A 1 83 ? 4.002 -13.204 -11.361 1.00 61.62 83 VAL A CA 1
ATOM 676 C C . VAL A 1 83 ? 5.517 -13.002 -11.215 1.00 61.62 83 VAL A C 1
ATOM 678 O O . VAL A 1 83 ? 6.209 -12.821 -12.217 1.00 61.62 83 VAL A O 1
ATOM 681 N N . PHE A 1 84 ? 6.062 -13.035 -9.993 1.00 61.56 84 PHE A N 1
ATOM 682 C CA . PHE A 1 84 ? 7.481 -12.726 -9.750 1.00 61.56 84 PHE A CA 1
ATOM 683 C C . PHE A 1 84 ? 8.381 -13.953 -9.544 1.00 61.56 84 PHE A C 1
ATOM 685 O O . PHE A 1 84 ? 9.549 -13.927 -9.933 1.00 61.56 84 PHE A O 1
ATOM 692 N N . CYS A 1 85 ? 7.876 -15.031 -8.947 1.00 58.62 85 CYS A N 1
ATOM 693 C CA . CYS A 1 85 ? 8.614 -16.279 -8.737 1.00 58.62 85 CYS A CA 1
ATOM 694 C C . CYS A 1 85 ? 8.427 -17.273 -9.892 1.00 58.62 85 CYS A C 1
ATOM 696 O O . CYS A 1 85 ? 9.338 -18.064 -10.138 1.00 58.62 85 CYS A O 1
ATOM 698 N N . GLY A 1 86 ? 7.314 -17.217 -10.635 1.00 53.19 86 GLY A N 1
ATOM 699 C CA . GLY A 1 86 ? 7.085 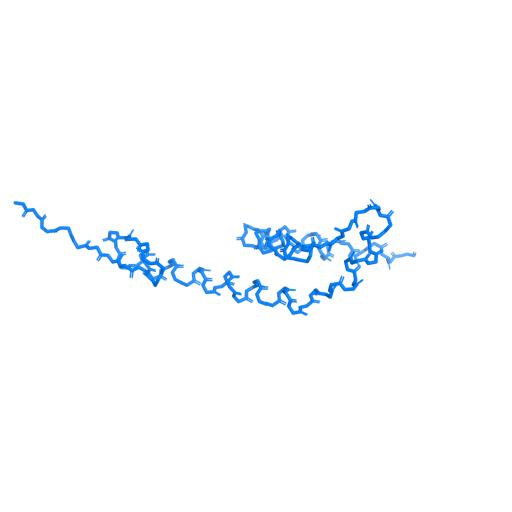-18.060 -11.815 1.00 53.19 86 GLY A CA 1
ATOM 700 C C . GLY A 1 86 ? 8.051 -17.763 -12.967 1.00 53.19 86 GLY A C 1
ATOM 701 O O . GLY A 1 86 ? 8.530 -18.685 -13.623 1.00 53.19 86 GLY A O 1
ATOM 702 N N . GLY A 1 87 ? 8.452 -16.498 -13.146 1.00 49.31 87 GLY A N 1
ATOM 703 C CA . GLY A 1 87 ? 9.411 -16.081 -14.182 1.00 49.31 87 GLY A CA 1
ATOM 704 C C . GLY A 1 87 ? 10.885 -16.417 -13.903 1.00 49.31 87 GLY A C 1
ATOM 705 O O . GLY A 1 87 ? 11.721 -16.301 -14.797 1.00 49.31 87 GLY A O 1
ATOM 706 N N . LEU A 1 88 ? 11.238 -16.846 -12.684 1.00 49.06 88 LEU A N 1
ATOM 707 C CA . LEU A 1 88 ? 12.620 -17.209 -12.322 1.00 49.06 88 LEU A CA 1
ATOM 708 C C . LEU A 1 88 ? 12.971 -18.677 -12.619 1.00 49.06 88 LEU A C 1
ATOM 710 O O . LEU A 1 88 ? 14.132 -19.065 -12.476 1.00 49.06 88 LEU A O 1
ATOM 714 N N . ASN A 1 89 ? 12.002 -19.485 -13.062 1.00 48.91 89 ASN A N 1
ATOM 715 C CA . ASN A 1 89 ? 12.205 -20.905 -13.362 1.00 48.91 89 ASN A CA 1
ATOM 716 C C . ASN A 1 89 ? 12.433 -21.222 -14.852 1.00 48.91 89 ASN A C 1
ATOM 718 O O . ASN A 1 89 ? 12.680 -22.382 -15.173 1.00 48.91 89 ASN A O 1
ATOM 722 N N . GLU A 1 90 ? 12.441 -20.236 -15.757 1.00 48.12 90 GLU A N 1
ATOM 723 C CA . GLU A 1 90 ? 12.595 -20.489 -17.205 1.00 48.12 90 GLU A CA 1
ATOM 724 C C . GLU A 1 90 ? 14.029 -20.363 -17.762 1.00 48.12 90 GLU A C 1
ATOM 726 O O . GLU A 1 90 ? 14.217 -20.345 -18.970 1.00 48.12 90 GLU A O 1
ATOM 731 N N . ASN A 1 91 ? 15.072 -20.361 -16.924 1.00 44.50 91 ASN A N 1
ATOM 732 C CA . ASN A 1 91 ? 16.464 -20.511 -17.393 1.00 44.50 91 ASN A CA 1
ATOM 733 C C . ASN A 1 91 ? 17.203 -21.639 -16.663 1.00 44.50 91 ASN A C 1
ATOM 735 O O . ASN A 1 91 ? 18.259 -21.451 -16.056 1.00 44.50 91 ASN A O 1
ATOM 739 N N . LYS A 1 92 ? 16.638 -22.843 -16.739 1.00 44.00 92 LYS A N 1
ATOM 740 C CA . LYS A 1 92 ? 17.407 -24.083 -16.606 1.00 44.00 92 LYS A CA 1
ATOM 741 C C . LYS A 1 92 ? 17.168 -24.944 -17.839 1.00 44.00 92 LYS A C 1
ATOM 743 O O . LYS A 1 92 ? 16.335 -25.840 -17.795 1.00 44.00 92 LYS A O 1
ATOM 748 N N . ASN A 1 93 ? 17.872 -24.619 -18.920 1.00 37.72 93 ASN A N 1
ATOM 749 C CA . ASN A 1 93 ? 18.426 -25.568 -19.890 1.00 37.72 93 ASN A CA 1
ATOM 750 C C . ASN A 1 93 ? 19.456 -24.858 -20.765 1.00 37.72 93 ASN A C 1
ATOM 752 O O . ASN A 1 93 ? 19.083 -23.851 -21.404 1.00 37.72 93 ASN A O 1
#

Foldseek 3Di:
DDDQDWDAAPVGDIDSDPVVSVVVVVLVVVLVVQLVVQLVVDDPVVVCVVCVVVVDPCDCVSVVVSVVLSVCCSVDVVVNCCVPVVVVPPPDD

Radius of gyration: 19.37 Å; chains: 1; bounding box: 52×37×48 Å

Sequence (93 aa):
MKKIECFKASDGTLFERFEDAQSYEEKRKIEDDLRMTLNVSIKESSLKTIISKSYYSGENAKDLFVDYLAEVMLRDIEAFKDVFCGGLNENKN